Protein AF-A0A2V9CFK9-F1 (afdb_monomer)

Solvent-accessible surface area (backbone atoms only — not comparable to full-atom values): 3772 Å² total; per-residue (Å²): 116,74,69,51,75,41,74,39,60,51,64,35,58,29,90,60,34,29,33,33,28,31,73,47,78,63,56,73,46,80,46,56,53,65,42,66,35,63,49,80,70,75,50,91,71,69,87,88,53,70,74,65,30,34,25,44,78,44,70,47,94,92,110

Foldseek 3Di:
DCQQVDWAAAQFFAQFFAWKAWPQPRDIDGDHGRDGHHHPPPDDDDPPSDHTTIGHPDGDPVD

Mean predicted aligned error: 3.83 Å

Structure (mmCIF, N/CA/C/O backbone):
data_AF-A0A2V9CFK9-F1
#
_entry.id   AF-A0A2V9CFK9-F1
#
loop_
_atom_site.group_PDB
_atom_site.id
_atom_site.type_symbol
_atom_site.label_atom_id
_atom_site.label_alt_id
_atom_site.label_comp_id
_atom_site.label_asym_id
_atom_site.label_entity_id
_atom_site.label_seq_id
_atom_site.pdbx_PDB_ins_code
_atom_site.Cartn_x
_atom_site.Cartn_y
_atom_site.Cartn_z
_atom_site.occupancy
_atom_site.B_iso_or_equiv
_atom_site.auth_seq_id
_atom_site.auth_comp_id
_atom_site.auth_asym_id
_atom_site.auth_atom_id
_atom_site.pdbx_PDB_model_num
ATOM 1 N N . ASP A 1 1 ? -15.054 -0.805 0.528 1.00 80.75 1 ASP A N 1
ATOM 2 C CA . ASP A 1 1 ? -14.728 0.625 0.673 1.00 80.75 1 ASP A CA 1
ATOM 3 C C . ASP A 1 1 ? -13.808 1.015 -0.480 1.00 80.75 1 ASP A C 1
ATOM 5 O O . ASP A 1 1 ? -12.972 0.193 -0.843 1.00 80.75 1 ASP A O 1
ATOM 9 N N . ALA A 1 2 ? -13.971 2.206 -1.066 1.00 89.94 2 ALA A N 1
ATOM 10 C CA . ALA A 1 2 ? -13.175 2.665 -2.211 1.00 89.94 2 ALA A CA 1
ATOM 11 C C . ALA A 1 2 ? -11.664 2.775 -1.906 1.00 89.94 2 ALA A C 1
ATOM 13 O O . ALA A 1 2 ? -10.845 2.698 -2.822 1.00 89.94 2 ALA A O 1
ATOM 14 N N . ALA A 1 3 ? -11.275 2.888 -0.630 1.00 91.62 3 ALA A N 1
ATOM 15 C CA . ALA A 1 3 ? -9.879 2.913 -0.195 1.00 91.62 3 ALA A CA 1
ATOM 16 C C . ALA A 1 3 ? -9.079 1.664 -0.614 1.00 91.62 3 ALA A C 1
ATOM 18 O O . ALA A 1 3 ? -7.875 1.757 -0.858 1.00 91.62 3 ALA A O 1
ATOM 19 N N . PHE A 1 4 ? -9.734 0.503 -0.730 1.00 94.31 4 PHE A N 1
ATOM 20 C CA . PHE A 1 4 ? -9.090 -0.758 -1.125 1.00 94.31 4 PHE A CA 1
ATOM 21 C C . PHE A 1 4 ? -8.857 -0.866 -2.638 1.00 94.31 4 PHE A C 1
ATOM 23 O O . PHE A 1 4 ? -8.048 -1.683 -3.076 1.00 94.31 4 PHE A O 1
ATOM 30 N N . ASP A 1 5 ? -9.517 -0.030 -3.441 1.00 95.62 5 ASP A N 1
ATOM 31 C CA . ASP A 1 5 ? -9.358 -0.009 -4.899 1.00 95.62 5 ASP A CA 1
ATOM 32 C C . ASP A 1 5 ? -8.306 1.017 -5.357 1.00 95.62 5 ASP A C 1
ATOM 34 O O . ASP A 1 5 ? -7.810 0.952 -6.486 1.00 95.62 5 ASP A O 1
ATOM 38 N N . GLN A 1 6 ? -7.909 1.938 -4.472 1.00 95.50 6 GLN A N 1
ATOM 39 C CA . GLN A 1 6 ? -6.946 2.994 -4.769 1.00 95.50 6 GLN A CA 1
ATOM 40 C C . GLN A 1 6 ? -5.508 2.462 -4.882 1.00 95.50 6 GLN A C 1
ATOM 42 O O . GLN A 1 6 ? -5.020 1.698 -4.045 1.00 95.50 6 GLN A O 1
ATOM 47 N N . LEU A 1 7 ? -4.799 2.924 -5.917 1.00 96.38 7 LEU A N 1
ATOM 48 C CA . LEU A 1 7 ? -3.361 2.724 -6.081 1.00 96.38 7 LEU A CA 1
ATOM 49 C C . LEU A 1 7 ? -2.612 3.973 -5.614 1.00 96.38 7 LEU A C 1
ATOM 51 O O . LEU A 1 7 ? -2.766 5.049 -6.189 1.00 96.38 7 LEU A O 1
ATOM 55 N N . ASN A 1 8 ? -1.793 3.814 -4.581 1.00 96.38 8 ASN A N 1
ATOM 56 C CA . ASN A 1 8 ? -1.014 4.883 -3.969 1.00 96.38 8 ASN A CA 1
ATOM 57 C C . ASN A 1 8 ? 0.400 4.911 -4.549 1.00 96.38 8 ASN A C 1
ATOM 59 O O . ASN A 1 8 ? 1.000 3.862 -4.807 1.00 96.38 8 ASN A O 1
ATOM 63 N N . GLU A 1 9 ? 0.934 6.111 -4.750 1.00 95.50 9 GLU A N 1
ATOM 64 C CA . GLU A 1 9 ? 2.287 6.297 -5.266 1.00 95.50 9 GLU A CA 1
ATOM 65 C C . GLU A 1 9 ? 3.346 5.984 -4.194 1.00 95.50 9 GLU A C 1
ATOM 67 O O . GLU A 1 9 ? 3.108 6.167 -2.995 1.00 95.50 9 GLU A O 1
ATOM 72 N N . PRO A 1 10 ? 4.532 5.502 -4.592 1.00 95.12 10 PRO A N 1
ATOM 73 C CA . PRO A 1 10 ? 5.636 5.306 -3.666 1.00 95.12 10 PRO A CA 1
ATOM 74 C C . PRO A 1 10 ? 6.069 6.654 -3.085 1.00 95.12 10 PRO A C 1
ATOM 76 O O . PRO A 1 10 ? 5.889 7.698 -3.710 1.00 95.12 10 PRO A O 1
ATOM 79 N N . SER A 1 11 ? 6.668 6.630 -1.896 1.00 95.56 1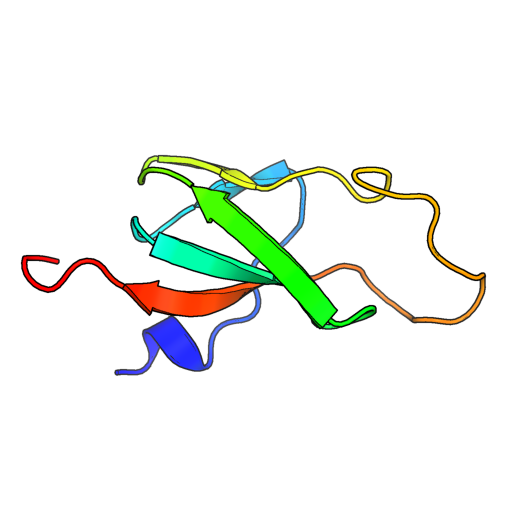1 SER A N 1
ATOM 80 C CA . SER A 1 11 ? 7.132 7.842 -1.210 1.00 95.56 11 SER A CA 1
ATOM 81 C C . SER A 1 11 ? 6.024 8.849 -0.855 1.00 95.56 11 SER A C 1
ATOM 83 O O . SER A 1 11 ? 6.327 9.998 -0.542 1.00 95.56 11 SER A O 1
ATOM 85 N N . THR A 1 12 ? 4.754 8.430 -0.853 1.00 95.94 12 THR A N 1
ATOM 86 C CA . THR A 1 12 ? 3.620 9.229 -0.358 1.00 95.94 12 THR A CA 1
ATOM 87 C C . THR A 1 12 ? 3.146 8.724 1.001 1.00 95.94 12 THR A C 1
ATOM 89 O O . THR A 1 12 ? 3.379 7.570 1.356 1.00 95.94 12 THR A O 1
ATOM 92 N N . SER A 1 13 ? 2.503 9.579 1.795 1.00 97.50 13 SER A N 1
ATOM 93 C CA . SER A 1 13 ? 1.934 9.172 3.084 1.00 97.50 13 SER A CA 1
ATOM 94 C C . SER A 1 13 ? 0.788 8.173 2.905 1.00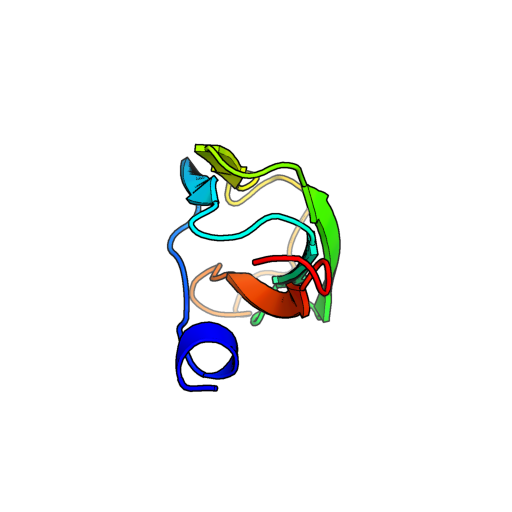 97.50 13 SER A C 1
ATOM 96 O O . SER A 1 13 ? -0.102 8.386 2.085 1.00 97.50 13 SER A O 1
ATOM 98 N N . ALA A 1 14 ? 0.774 7.115 3.716 1.00 96.88 14 ALA A N 1
ATOM 99 C CA . ALA A 1 14 ? -0.304 6.137 3.751 1.00 96.88 14 ALA A CA 1
ATOM 100 C C . ALA A 1 14 ? -1.611 6.798 4.237 1.00 96.88 14 ALA A C 1
ATOM 102 O O . ALA A 1 14 ? -1.652 7.288 5.373 1.00 96.88 14 ALA A O 1
ATOM 103 N N . PRO A 1 15 ? -2.685 6.811 3.425 1.00 95.69 15 PRO A N 1
ATOM 104 C CA . PRO A 1 15 ? -3.943 7.460 3.798 1.00 95.69 15 PRO A CA 1
ATOM 105 C C . PRO A 1 15 ? -4.652 6.753 4.957 1.00 95.69 15 PRO A C 1
ATOM 107 O O . PRO A 1 15 ? -5.306 7.407 5.765 1.00 95.69 15 PRO A O 1
ATOM 110 N N . TRP A 1 16 ? -4.465 5.435 5.067 1.00 95.94 16 TRP A N 1
ATOM 111 C CA . TRP A 1 16 ? -5.080 4.580 6.080 1.00 95.94 16 TRP A CA 1
ATOM 112 C C . TRP A 1 16 ? -4.041 3.694 6.766 1.00 95.94 16 TRP A C 1
ATOM 114 O O . TRP A 1 16 ? -3.115 3.234 6.091 1.00 95.94 16 TRP A O 1
ATOM 124 N N . PRO A 1 17 ? -4.186 3.407 8.071 1.00 96.12 17 PRO A N 1
ATOM 125 C CA . PRO A 1 17 ? -3.330 2.446 8.749 1.00 96.12 17 PRO A CA 1
ATOM 126 C C . PRO A 1 17 ? -3.713 1.019 8.342 1.00 96.12 17 PRO A C 1
ATOM 128 O O . PRO A 1 17 ? -4.900 0.679 8.293 1.00 96.12 17 PRO A O 1
ATOM 131 N N . GLY A 1 18 ? -2.721 0.162 8.105 1.00 96.25 18 GLY A N 1
ATOM 132 C CA . GLY A 1 18 ? -2.989 -1.229 7.761 1.00 96.25 18 GLY A CA 1
ATOM 133 C C . GLY A 1 18 ? -1.896 -1.913 6.954 1.00 96.25 18 GLY A C 1
ATOM 134 O O . GLY A 1 18 ? -0.721 -1.556 7.045 1.00 96.25 18 GLY A O 1
ATOM 135 N N . ILE A 1 19 ? -2.304 -2.918 6.178 1.00 97.50 19 ILE A N 1
ATOM 136 C CA . ILE A 1 19 ? -1.421 -3.682 5.298 1.00 97.50 19 ILE A CA 1
ATOM 137 C C . ILE A 1 19 ? -1.581 -3.177 3.869 1.00 97.50 19 ILE A C 1
ATOM 139 O O . ILE A 1 19 ? -2.690 -3.176 3.328 1.00 97.50 19 ILE A O 1
ATOM 143 N N . TYR A 1 20 ? -0.466 -2.791 3.251 1.00 97.38 20 TYR A N 1
ATOM 144 C CA . TYR A 1 20 ? -0.407 -2.422 1.841 1.00 97.38 20 TYR A CA 1
ATOM 145 C C . TYR A 1 20 ? 0.360 -3.470 1.059 1.00 97.38 20 TYR A C 1
ATOM 147 O O . TYR A 1 20 ? 1.414 -3.938 1.485 1.00 97.38 20 TYR A O 1
ATOM 155 N N . ARG A 1 21 ? -0.153 -3.788 -0.125 1.00 96.44 21 ARG A N 1
ATOM 156 C CA . ARG A 1 21 ? 0.451 -4.716 -1.069 1.00 96.44 21 ARG A CA 1
ATOM 157 C C . ARG A 1 21 ? 0.964 -3.968 -2.290 1.00 96.44 21 ARG A C 1
ATOM 159 O O . ARG A 1 21 ? 0.235 -3.181 -2.897 1.00 96.44 21 ARG A O 1
ATOM 166 N N . CYS A 1 22 ? 2.208 -4.230 -2.669 1.00 95.06 22 CYS A N 1
ATOM 167 C CA . CYS A 1 22 ? 2.788 -3.728 -3.904 1.00 95.06 22 CYS A CA 1
ATOM 168 C C . CYS A 1 22 ? 2.063 -4.361 -5.097 1.00 95.06 22 CYS A C 1
ATOM 170 O O . CYS A 1 22 ? 2.025 -5.583 -5.236 1.00 95.06 22 CYS A O 1
ATOM 172 N N . HIS A 1 23 ? 1.515 -3.537 -5.986 1.00 92.88 23 HIS A N 1
ATOM 173 C CA . HIS A 1 23 ? 0.787 -4.010 -7.161 1.00 92.88 23 HIS A CA 1
ATOM 174 C C . HIS A 1 23 ? 1.703 -4.702 -8.187 1.00 92.88 23 HIS A C 1
ATOM 176 O O . HIS A 1 23 ? 1.251 -5.574 -8.920 1.00 92.88 23 HIS A O 1
ATOM 182 N N . ALA A 1 24 ? 2.994 -4.355 -8.203 1.00 91.56 24 ALA A N 1
ATOM 183 C CA . ALA A 1 24 ? 3.962 -4.882 -9.162 1.00 91.56 24 ALA A CA 1
ATOM 184 C C . ALA A 1 24 ? 4.548 -6.250 -8.763 1.00 91.56 24 ALA A C 1
ATOM 186 O O . ALA A 1 24 ? 4.755 -7.103 -9.621 1.00 91.56 24 ALA A O 1
ATOM 187 N N . CYS A 1 25 ? 4.848 -6.470 -7.476 1.00 90.69 25 CYS A N 1
ATOM 188 C CA . CYS A 1 25 ? 5.511 -7.699 -7.007 1.00 90.69 25 CYS A CA 1
ATOM 189 C C . CYS A 1 25 ? 4.720 -8.490 -5.961 1.00 90.69 25 CYS A C 1
ATOM 191 O O . CYS A 1 25 ? 5.086 -9.618 -5.643 1.00 90.69 25 CYS A O 1
ATOM 193 N N . GLY A 1 26 ? 3.651 -7.916 -5.414 1.00 92.44 26 GLY A N 1
ATOM 194 C CA . GLY A 1 26 ? 2.832 -8.556 -4.396 1.00 92.44 26 GLY A CA 1
ATOM 195 C C . GLY A 1 26 ? 3.419 -8.544 -2.986 1.00 92.44 26 GLY A C 1
ATOM 196 O O . GLY A 1 26 ? 2.786 -9.138 -2.121 1.00 92.44 26 GLY A O 1
ATOM 197 N N . HIS 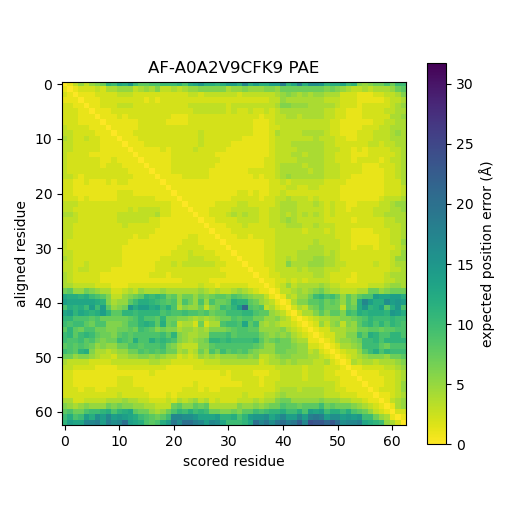A 1 27 ? 4.567 -7.895 -2.747 1.00 92.75 27 HIS A N 1
ATOM 198 C CA . HIS A 1 27 ? 5.145 -7.741 -1.408 1.00 92.75 27 HIS A CA 1
ATOM 199 C C . HIS A 1 27 ? 4.232 -6.909 -0.502 1.00 92.75 27 HIS A C 1
ATOM 201 O O . HIS A 1 27 ? 3.631 -5.933 -0.954 1.00 92.75 27 HIS A O 1
ATOM 207 N N . GLU A 1 28 ? 4.144 -7.290 0.768 1.00 95.62 28 GLU A N 1
ATOM 208 C CA . GLU A 1 28 ? 3.222 -6.708 1.740 1.00 95.62 28 GLU A CA 1
ATOM 209 C C . GLU A 1 28 ? 3.981 -6.038 2.880 1.00 95.62 28 GLU A C 1
ATOM 211 O O . GLU A 1 28 ? 5.000 -6.542 3.346 1.00 95.62 28 GLU A O 1
ATOM 216 N N . ILE A 1 29 ? 3.455 -4.910 3.346 1.00 95.62 29 ILE A N 1
ATOM 217 C CA . ILE A 1 29 ? 3.993 -4.161 4.480 1.00 95.62 29 ILE A CA 1
ATOM 218 C C . ILE A 1 29 ? 2.866 -3.782 5.429 1.00 95.62 29 ILE A C 1
ATOM 220 O O . ILE A 1 29 ? 1.762 -3.475 4.981 1.00 95.62 29 ILE A O 1
ATOM 224 N N . ALA A 1 30 ? 3.160 -3.721 6.723 1.00 96.38 30 ALA A N 1
ATOM 225 C CA . ALA A 1 30 ? 2.313 -3.037 7.691 1.00 96.38 30 ALA A CA 1
ATOM 226 C C . ALA A 1 30 ? 2.813 -1.597 7.876 1.00 96.38 30 ALA A C 1
ATOM 228 O O . ALA A 1 30 ? 4.011 -1.377 8.055 1.00 96.38 30 ALA A O 1
ATOM 229 N N . ILE A 1 31 ? 1.909 -0.619 7.838 1.00 96.25 31 ILE A N 1
ATOM 230 C CA . ILE A 1 31 ? 2.249 0.799 7.987 1.00 96.25 31 ILE A CA 1
ATOM 231 C C . ILE A 1 31 ? 1.147 1.557 8.734 1.00 96.25 31 ILE A C 1
ATOM 233 O O . ILE A 1 31 ? -0.047 1.307 8.553 1.00 96.25 31 ILE A O 1
ATOM 237 N N . ALA A 1 32 ? 1.557 2.480 9.603 1.00 96.25 32 ALA A N 1
ATOM 238 C CA . ALA A 1 32 ? 0.646 3.393 10.282 1.00 96.25 32 ALA A CA 1
ATOM 239 C C . ALA A 1 32 ? 0.179 4.514 9.337 1.00 96.25 32 ALA A C 1
ATOM 241 O O . ALA A 1 32 ? 0.850 4.852 8.364 1.00 96.25 32 ALA A O 1
ATOM 242 N N . GLN A 1 33 ? -0.967 5.119 9.643 1.00 95.31 33 GLN A N 1
ATOM 243 C CA . GLN A 1 33 ? -1.477 6.259 8.885 1.00 95.31 33 GLN A CA 1
ATOM 244 C C . GLN A 1 33 ? -0.483 7.425 8.901 1.00 95.31 33 GLN A C 1
ATOM 246 O O . GLN A 1 33 ? 0.165 7.687 9.914 1.00 95.31 33 GLN A O 1
ATOM 251 N N . GLY A 1 34 ? -0.365 8.135 7.781 1.00 96.19 34 GLY A N 1
ATOM 252 C CA . GLY A 1 34 ? 0.508 9.301 7.638 1.00 96.19 34 GLY A CA 1
ATOM 253 C C . GLY A 1 34 ? 1.983 8.960 7.409 1.00 96.19 34 GLY A C 1
ATOM 254 O O . GLY A 1 34 ? 2.718 9.796 6.882 1.00 96.19 34 GLY A O 1
ATOM 255 N N . HIS A 1 35 ? 2.417 7.737 7.725 1.00 96.81 35 HIS A N 1
ATOM 256 C CA . HIS A 1 35 ? 3.780 7.285 7.457 1.00 96.81 35 HIS A CA 1
ATOM 257 C C . HIS A 1 35 ? 3.999 7.066 5.958 1.00 96.81 35 HIS A C 1
ATOM 259 O O . HIS A 1 35 ? 3.085 6.688 5.228 1.00 96.81 35 HIS A O 1
ATOM 265 N N . THR A 1 36 ? 5.227 7.289 5.500 1.00 97.25 36 THR A N 1
ATOM 266 C CA . THR A 1 36 ? 5.576 7.232 4.079 1.00 97.25 36 THR A CA 1
ATOM 267 C C . THR A 1 36 ? 5.628 5.798 3.559 1.00 97.25 36 THR A C 1
ATOM 269 O O . THR A 1 36 ? 6.379 4.967 4.073 1.00 97.25 36 THR A O 1
ATOM 272 N N . LEU A 1 37 ? 4.865 5.524 2.501 1.00 96.56 37 LEU A N 1
ATOM 273 C CA . LEU A 1 37 ? 4.911 4.268 1.767 1.00 96.56 37 LEU A CA 1
ATOM 274 C C . LEU A 1 37 ? 6.313 4.042 1.192 1.00 96.56 37 LEU A C 1
ATOM 276 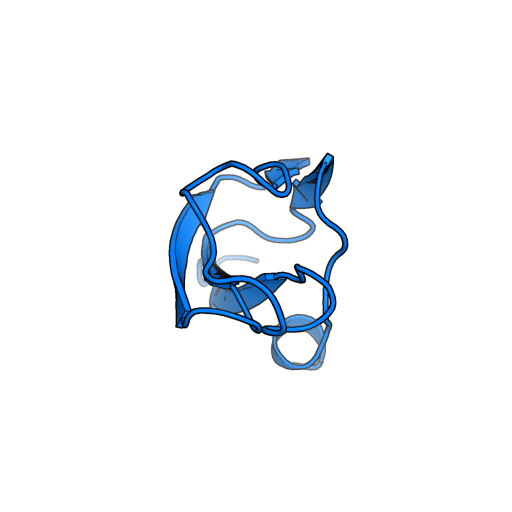O O . LEU A 1 37 ? 6.928 4.988 0.684 1.00 96.56 37 LEU A O 1
ATOM 280 N N . PRO A 1 38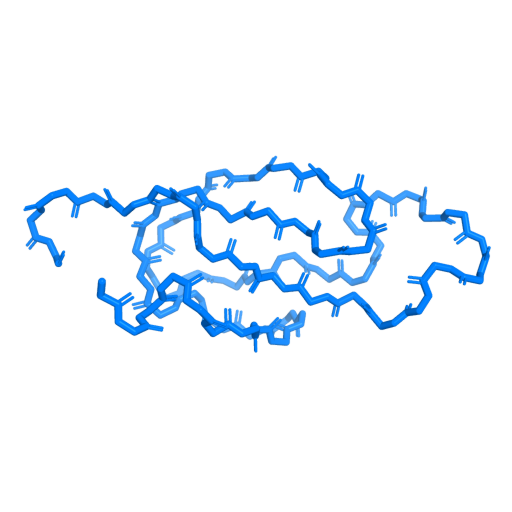 ? 6.827 2.803 1.223 1.00 93.44 38 PRO A N 1
ATOM 281 C CA . PRO A 1 38 ? 8.197 2.550 0.843 1.00 93.44 38 PRO A CA 1
ATOM 282 C C . PRO A 1 38 ? 8.492 2.956 -0.605 1.00 93.44 38 PRO A C 1
ATOM 284 O O . PRO A 1 38 ? 7.628 2.837 -1.489 1.00 93.44 38 PRO A O 1
ATOM 287 N N . PRO A 1 39 ? 9.731 3.404 -0.861 1.00 87.25 39 PRO A N 1
ATOM 288 C CA . PRO A 1 39 ? 10.167 3.796 -2.188 1.00 87.25 39 PRO A CA 1
ATOM 289 C C . PRO A 1 39 ? 10.225 2.594 -3.140 1.00 87.25 39 PRO A C 1
ATOM 291 O O . PRO A 1 39 ? 10.081 1.426 -2.764 1.00 87.25 39 PRO A O 1
ATOM 294 N N . GLN A 1 40 ? 10.495 2.880 -4.411 1.00 72.25 40 GLN A N 1
ATOM 295 C CA . GLN A 1 40 ? 10.600 1.880 -5.475 1.00 72.25 40 GLN A CA 1
ATOM 296 C C . GLN A 1 40 ? 11.60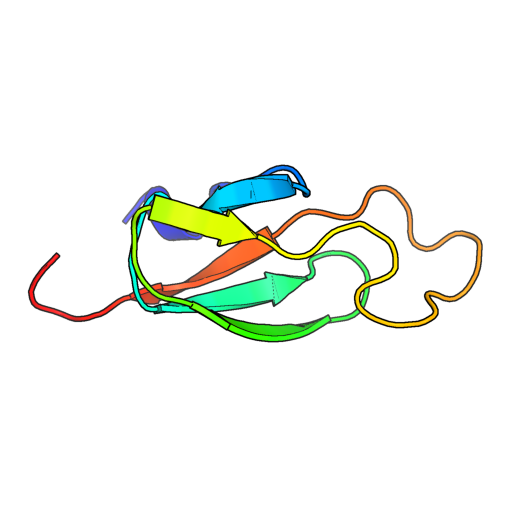5 0.748 -5.177 1.00 72.25 40 GLN A C 1
ATOM 298 O O . GLN A 1 40 ? 11.430 -0.365 -5.669 1.00 72.25 40 GLN A O 1
ATOM 303 N N . ASN A 1 41 ? 1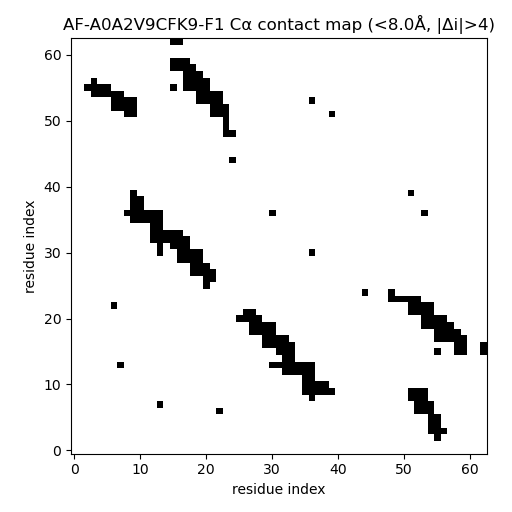2.632 0.999 -4.363 1.00 75.31 41 ASN A N 1
ATOM 304 C CA . ASN A 1 41 ? 13.669 0.027 -4.008 1.00 75.31 41 ASN A CA 1
ATOM 305 C C . ASN A 1 41 ? 13.471 -0.621 -2.627 1.00 75.31 41 ASN A C 1
ATOM 307 O O . ASN A 1 41 ? 14.430 -1.152 -2.073 1.00 75.31 41 ASN A O 1
ATOM 311 N N . HIS A 1 42 ? 12.251 -0.611 -2.080 1.00 70.88 42 HIS A N 1
ATOM 312 C CA . HIS A 1 42 ? 11.957 -1.301 -0.817 1.00 70.88 42 HIS A CA 1
ATOM 313 C C . HIS A 1 42 ? 12.304 -2.800 -0.855 1.00 70.88 42 HIS A C 1
ATOM 315 O O . HIS A 1 42 ? 12.604 -3.383 0.177 1.00 70.88 42 HIS A O 1
ATOM 321 N N . HIS A 1 43 ? 12.340 -3.379 -2.059 1.00 76.94 43 HIS A N 1
ATOM 322 C CA . HIS A 1 43 ? 13.089 -4.578 -2.426 1.00 76.94 43 HIS A CA 1
ATOM 323 C C . HIS A 1 43 ? 13.614 -4.431 -3.864 1.00 76.94 43 HIS A C 1
ATOM 325 O O . HIS A 1 43 ? 13.148 -3.578 -4.630 1.00 76.94 43 HIS A O 1
ATOM 331 N N . GLN A 1 44 ? 14.573 -5.275 -4.258 1.00 79.81 44 GLN A N 1
ATOM 332 C CA . GLN A 1 44 ? 15.043 -5.325 -5.642 1.00 79.81 44 GLN A CA 1
ATOM 333 C C . GLN A 1 44 ? 13.946 -5.923 -6.534 1.00 79.81 44 GLN A C 1
ATOM 335 O O . GLN A 1 44 ? 13.713 -7.131 -6.544 1.00 79.81 44 GLN A O 1
ATOM 340 N N . HIS A 1 45 ? 13.267 -5.070 -7.297 1.00 79.56 45 HIS A N 1
ATOM 341 C CA . HIS A 1 45 ? 12.287 -5.509 -8.286 1.00 79.56 45 HIS A CA 1
ATOM 342 C C . HIS A 1 45 ? 12.983 -6.087 -9.519 1.00 79.56 45 HIS A C 1
ATOM 344 O O . HIS A 1 45 ? 14.041 -5.606 -9.938 1.00 79.56 45 HIS A O 1
ATOM 350 N N . ARG A 1 46 ? 12.358 -7.097 -10.139 1.00 81.19 46 ARG A N 1
ATOM 351 C CA . ARG A 1 46 ? 12.755 -7.533 -11.483 1.00 81.19 46 ARG A CA 1
ATOM 352 C C . ARG A 1 46 ? 12.455 -6.407 -12.484 1.00 81.19 46 ARG A C 1
ATOM 354 O O . ARG A 1 46 ? 11.395 -5.782 -12.377 1.00 81.19 46 ARG A O 1
ATOM 361 N N . PRO A 1 47 ? 13.341 -6.147 -13.459 1.00 81.25 47 PRO A N 1
ATOM 362 C CA . PRO A 1 47 ? 13.043 -5.221 -14.546 1.00 81.25 47 PRO A CA 1
ATOM 363 C C . PRO A 1 47 ? 11.743 -5.607 -15.271 1.00 81.25 47 PRO A C 1
ATOM 365 O O . PRO A 1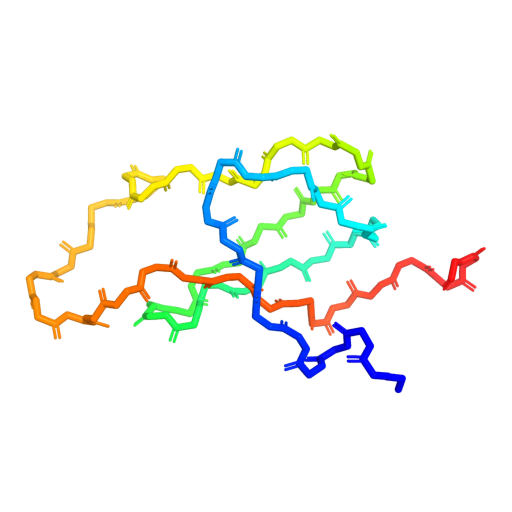 47 ? 11.442 -6.789 -15.417 1.00 81.25 47 PRO A O 1
ATOM 368 N N . GLY A 1 48 ? 10.978 -4.614 -15.730 1.00 82.12 48 GLY A N 1
ATOM 369 C CA . GLY A 1 48 ? 9.771 -4.833 -16.540 1.00 82.12 48 GLY A CA 1
ATOM 370 C C . GLY A 1 48 ? 8.456 -5.031 -15.774 1.00 82.12 48 GLY A C 1
ATOM 371 O O . GLY A 1 48 ? 7.418 -5.138 -16.415 1.00 82.12 48 GLY A O 1
ATOM 372 N N . LEU A 1 49 ? 8.451 -5.011 -14.434 1.00 80.88 49 LEU A N 1
ATOM 373 C CA . LEU A 1 49 ? 7.226 -5.164 -13.620 1.00 80.88 49 LEU A CA 1
ATOM 374 C C . LEU A 1 49 ? 6.287 -3.936 -13.618 1.00 80.88 49 LEU A C 1
ATOM 376 O O . LEU A 1 49 ? 5.253 -3.949 -12.956 1.00 80.88 49 LEU A O 1
ATOM 380 N N . GLY A 1 50 ? 6.626 -2.878 -14.358 1.00 81.75 50 GLY A N 1
ATOM 381 C CA . GLY A 1 50 ? 5.830 -1.652 -14.432 1.00 81.75 50 GLY A CA 1
ATOM 382 C C . GLY A 1 50 ? 6.067 -0.692 -13.262 1.00 81.75 50 GLY A C 1
ATOM 383 O O . GLY A 1 50 ? 7.120 -0.707 -12.620 1.00 81.75 50 GLY A O 1
ATOM 384 N N . ARG A 1 51 ? 5.102 0.206 -13.028 1.00 86.44 51 ARG A N 1
ATOM 385 C CA . ARG A 1 51 ? 5.183 1.224 -11.971 1.00 86.44 51 ARG A CA 1
ATOM 386 C C . ARG A 1 51 ? 4.932 0.585 -10.606 1.00 86.44 51 ARG A C 1
ATOM 388 O O . ARG A 1 51 ? 3.989 -0.183 -10.443 1.00 86.44 51 ARG A O 1
ATOM 395 N N . ILE A 1 52 ? 5.749 0.938 -9.615 1.00 90.31 52 ILE A N 1
ATOM 396 C CA . ILE A 1 52 ? 5.498 0.538 -8.227 1.00 90.31 52 ILE A CA 1
ATOM 397 C C . ILE A 1 52 ? 4.354 1.382 -7.692 1.00 90.31 52 ILE A C 1
ATOM 399 O O . ILE A 1 52 ? 4.422 2.605 -7.741 1.00 90.31 52 ILE A O 1
ATOM 403 N N . GLN A 1 53 ? 3.312 0.719 -7.207 1.00 95.19 53 GLN A N 1
ATOM 404 C CA . GLN A 1 53 ? 2.148 1.332 -6.581 1.00 95.19 53 GLN A CA 1
ATOM 405 C C . GLN A 1 53 ? 1.671 0.431 -5.445 1.00 95.19 53 GLN A C 1
ATOM 407 O O . GLN A 1 53 ? 1.878 -0.785 -5.483 1.00 95.19 53 GLN A O 1
ATOM 412 N N . TRP A 1 54 ? 1.011 1.020 -4.457 1.00 96.62 54 TRP A N 1
ATOM 413 C CA . TRP A 1 54 ? 0.594 0.340 -3.236 1.00 96.62 54 TRP A CA 1
ATOM 414 C C . TRP A 1 54 ? -0.921 0.343 -3.090 1.00 96.62 54 TRP A C 1
ATOM 416 O O . TRP A 1 54 ? -1.557 1.394 -3.163 1.00 96.62 54 TRP A O 1
ATOM 426 N N . ARG A 1 55 ? -1.498 -0.829 -2.836 1.00 97.44 55 ARG A N 1
ATOM 427 C CA . ARG A 1 55 ? -2.930 -0.999 -2.581 1.00 97.44 55 ARG A CA 1
ATOM 428 C C . ARG A 1 55 ? -3.156 -1.427 -1.140 1.00 97.44 55 ARG A C 1
ATOM 430 O O . ARG A 1 55 ? -2.502 -2.362 -0.684 1.00 97.44 55 ARG A O 1
ATOM 437 N N . LEU A 1 56 ? -4.086 -0.781 -0.448 1.00 97.62 56 LEU A N 1
ATOM 438 C CA . LEU A 1 56 ? -4.537 -1.218 0.871 1.00 97.62 56 LEU A CA 1
ATOM 439 C C . LEU A 1 56 ? -5.271 -2.560 0.738 1.00 97.62 56 LEU A C 1
ATOM 441 O O . LEU A 1 56 ? -6.179 -2.682 -0.079 1.00 97.62 56 LEU A O 1
ATOM 445 N N . VAL A 1 57 ? -4.880 -3.567 1.520 1.00 97.56 57 VAL A N 1
ATOM 446 C CA . VAL A 1 57 ? -5.525 -4.898 1.521 1.00 97.56 57 VAL A CA 1
ATOM 447 C C . VAL A 1 57 ? -6.149 -5.254 2.865 1.00 97.56 57 VAL A C 1
ATOM 449 O O . VAL A 1 57 ? -7.085 -6.046 2.915 1.00 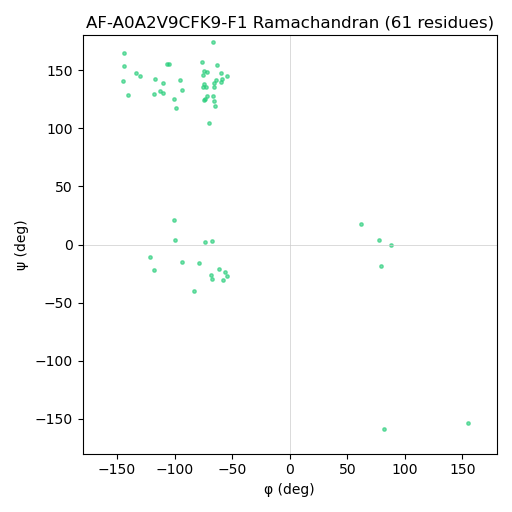97.56 57 VAL A O 1
ATOM 452 N N . VAL A 1 58 ? -5.689 -4.625 3.947 1.00 96.38 58 VAL A N 1
ATOM 453 C CA . VAL A 1 58 ? -6.299 -4.703 5.280 1.00 96.38 58 VAL A CA 1
ATOM 454 C C . VAL A 1 58 ? -6.235 -3.315 5.897 1.00 96.38 58 VAL A C 1
ATOM 456 O O . VAL A 1 58 ? -5.149 -2.747 5.936 1.00 96.38 58 VAL A O 1
ATOM 459 N N . SER A 1 59 ? -7.349 -2.785 6.401 1.00 93.31 59 SER A N 1
ATOM 460 C CA . SER A 1 59 ? -7.377 -1.560 7.211 1.00 93.31 59 SER A CA 1
ATOM 461 C C . SER A 1 59 ? -7.639 -1.890 8.680 1.00 93.31 59 SER A C 1
ATOM 463 O O . SER A 1 59 ? -8.222 -2.925 9.012 1.00 93.31 59 SER A O 1
ATOM 465 N N . HIS A 1 60 ? -7.202 -1.015 9.584 1.00 86.31 60 HIS A N 1
ATOM 466 C CA . HIS A 1 60 ? -7.576 -1.140 10.988 1.00 86.31 60 HIS A CA 1
ATOM 467 C C . HIS A 1 60 ? -9.066 -0.769 11.172 1.00 86.31 60 HIS A C 1
ATOM 469 O O . HIS A 1 60 ? -9.442 0.341 10.812 1.00 86.31 60 HIS A O 1
ATOM 475 N N . PRO A 1 61 ? -9.908 -1.604 11.815 1.00 75.88 61 PRO A N 1
ATOM 476 C CA . PRO A 1 61 ? -11.381 -1.485 11.825 1.00 75.88 61 PRO A CA 1
ATOM 477 C C . PRO A 1 61 ? -11.964 -0.263 12.558 1.00 75.88 61 PRO A C 1
ATOM 479 O O . PRO A 1 61 ? -13.176 -0.148 12.702 1.00 75.88 61 PRO A O 1
ATOM 482 N N . ARG A 1 62 ? -11.114 0.630 13.073 1.00 75.88 62 ARG A N 1
ATOM 483 C CA . ARG A 1 62 ? -11.536 1.892 13.705 1.00 75.88 62 ARG A CA 1
ATOM 484 C C . ARG A 1 62 ? -11.410 3.099 12.769 1.00 75.88 62 ARG A C 1
ATOM 486 O O . ARG A 1 62 ? -11.636 4.214 13.227 1.00 75.88 62 ARG A O 1
ATOM 493 N N . TYR A 1 63 ? -11.028 2.863 11.516 1.00 60.06 63 TYR A N 1
ATOM 494 C CA . TYR A 1 63 ? -10.813 3.864 10.483 1.00 60.06 63 TYR A CA 1
ATOM 495 C C . TYR A 1 63 ? -11.638 3.532 9.246 1.00 60.06 63 TYR A C 1
ATOM 497 O O . TYR A 1 63 ? -11.656 2.335 8.872 1.00 60.06 63 TYR A O 1
#

Radius of gyration: 11.19 Å; Cα contacts (8 Å, |Δi|>4): 117; chains: 1; bounding box: 30×18×30 Å

pLDDT: mean 90.5, std 8.43, range [60.06, 97.62]

Nearest PDB structures (foldseek):
  6oj2-assembly1_R6  TM=4.120E-01  e=7.418E+00  Thermus thermophilus HB8
  3pki-assembly2_B  TM=3.392E-01  e=7.909E+00  Homo sapiens
  3tm7-assembly1_D  TM=3.037E-01  e=6.121E+00  Escherichia coli K-12

Sequence (63 aa):
DAAFDQLNEPSTSAPWPGIYRCHACGHEIAIAQGHTLPPQNHHQHRPGLGRIQWRLVVSHPRY

Secondary structure (DSSP, 8-state):
-GGGTPPBPTTSB-SSSEEEEETTT--EEEE-TTSBPPPTTSS-PPTTS----EEEEEE-TT-